Protein 6IIE (pdb70)

GO terms:
  GO:0005829 cytosol (C, IDA)
  GO:0004143 ATP-dependent diacylglycerol kinase activity (F, IDA)
  GO:0046339 diacylglycerol metabolic process (P, IDA)
  GO:0046834 lipid phosphorylation (P, IDA)
  GO:0006654 phosphatidic acid biosynthetic process (P, IDA)
  GO:0035556 intracellular signal transduction (P, TAS)
  GO:0005886 plasma membrane (C, TAS)
  GO:0004143 ATP-dependent diacylglycerol kinase activity (F, TAS)
  GO:0030168 platelet activation (P, TAS)
  GO:0016301 kinase activity (F, IDA)
  GO:0008289 lipid binding (F, IDA)
  GO:0046486 glycerolipid metabolic process (P, IDA)
  GO:0016020 membrane (C, HDA)

Radius of gyration: 12.23 Å; Cα contacts (8 Å, |Δi|>4): 84; chains: 1; bounding box: 31×25×32 Å

Organism: Homo sapiens (NCBI:txid9606)

Sequence (87 aa):
PEDKLEFTFKLYDTDRNGILDSSSEVDKIILQMMRVAEYLDWDVSELRPILQEMMKEIDYDGSGSVSQAEWVRAGATTVPLLVLLGLE

Nearest PDB structures (foldseek):
  6iie-assembly1_A  TM=1.012E+00  e=4.233E-14  Homo sapiens
  4i5k-assembly2_B  TM=6.899E-01  e=1.609E-01  Homo sapiens
  4yga-assembly4_G  TM=6.761E-01  e=1.709E-01  Toxoplasma gondii
  4yga-assembly2_C  TM=6.257E-01  e=3.504E-01  Toxoplasma gondii
  2hq8-assembly1_A  TM=5.039E-01  e=1.231E+00  Renilla muelleri

B-factor: mean 59.94, std 20.08, range [30.72, 143.6]

Secondary structure (DSSP, 8-state):
-HHHHHHHHHHH-TT-SSEE-HHHHHHHHHHHHHHHHHTT---TTTHHHHHHHHHHH-TT--SSEEHHHHHHHHHHT--HHHHTT--

InterPro domains:
  IPR000756 Diacylglycerol kinase, accessory domain [PF00609] (521-701)
  IPR000756 Diacylglycerol kinase, accessory domain [SM00045] (520-701)
  IPR001206 Diacylglycerol kinase, catalytic domain [PF00781] (376-486)
  IPR001206 Diacylglycerol kinase, catalytic domain [PS50146] (372-506)
  IPR001206 Diacylglycerol kinase, catalytic domain [SM00046] (376-500)
  IPR002048 EF-hand domain [PS50222] (110-145)
  IPR002048 EF-hand domain [PS50222] (155-190)
  IPR002048 EF-hand domain [SM00054] (114-142)
  IPR002048 EF-hand domain [SM00054] (159-187)
  IPR002048 EF-hand domain [cd00051] (114-183)
  IPR002219 Protein kinase C-like, phorbol ester/diacylglycerol-binding domain [PF00130] (206-254)
  IPR002219 Protein kinase C-like, phorbol ester/diacylglycerol-binding domain [PF00130] (270-321)
  IPR002219 Protein kinase C-like, phorbol ester/diacylglycerol-binding domain [PS00479] (206-253)
  IPR002219 Protein kinase C-like, phorbol ester/diacylglycerol-binding domain [PS50081] (205-253)
  IPR002219 Protein kinase C-like, phorbol ester/diacylglycerol-binding domain [PS50081] (269-319)
  IPR002219 Protein kinase C-like, phorbol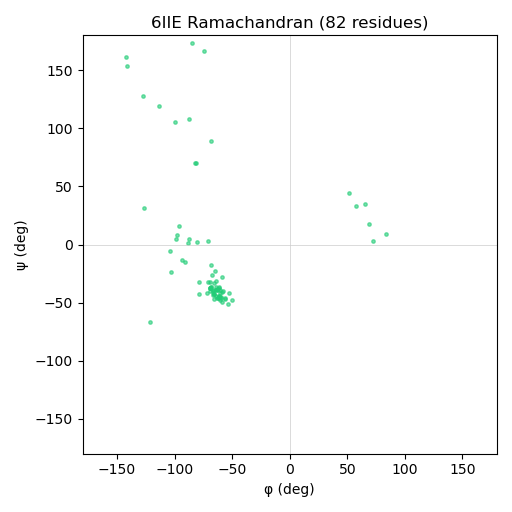 ester/diacylglycerol-binding domain [SM00109] (206-253)
  IPR002219 Protein kinase C-like, phorbol ester/diacylglycerol-binding domain [SM00109] (268-319)
  IPR011992 EF-hand domain pair [SSF47473] (1-118)
  IPR011992 EF-hand domain pair [SSF47473] (45-183)
  IPR016064 NAD kinase/diacylglycerol kinase-like domain superfamily [SSF111331] (376-714)

Foldseek 3Di:
DLVVLLVVVCVLPVVPPQKQAPVSLVVLLVLLVVVCVVVVDDCPPVSVVSVVVVCVLCPVNPNIHGSVSRSVCCVPPDVSCVSNVND

Solvent-accessible surface area: 5661 Å² total; per-residue (Å²): 84,88,119,108,0,60,136,6,4,123,102,42,9,105,83,211,81,38,58,0,45,80,76,9,18,51,120,0,4,68,63,4,29,166,24,8,110,190,108,127,173,119,31,93,131,43,59,84,107,9,86,99,34,6,79,123,16,20,184,104,65,70,54,16,3,37,60,61,10,0,27,125,11,13,39,99,121,18,74,0,7,80,57,2,46,97,115

Structure (mmCIF, N/CA/C/O backbone):
data_6IIE
#
_entry.id   6IIE
#
_cell.length_a   58.190
_cell.length_b   58.190
_cell.length_c   61.120
_cell.angle_alpha   90.000
_cell.angle_beta   90.000
_cell.angle_gamma   120.000
#
_symmetry.space_group_name_H-M   'P 32 2 1'
#
loop_
_entity.id
_entity.type
_entity.pdbx_description
1 polymer 'Diacylglycerol kinase alpha'
2 non-polymer 'CALCIUM ION'
3 non-polymer GLYCEROL
4 non-polymer 'TETRAETHYLENE GLYCOL'
5 water water
#
loop_
_atom_site.group_PDB
_atom_site.id
_atom_site.type_symbol
_atom_site.label_atom_id
_atom_site.label_alt_id
_atom_site.label_comp_id
_atom_site.label_asym_id
_atom_site.label_entity_id
_atom_site.label_seq_id
_atom_site.pdbx_PDB_ins_code
_atom_site.Cartn_x
_atom_site.Cartn_y
_atom_site.Cartn_z
_atom_site.occupancy
_atom_site.B_iso_or_equiv
_atom_site.auth_seq_id
_atom_site.auth_comp_id
_atom_site.auth_asym_id
_atom_site.auth_atom_id
_atom_site.pdbx_PDB_model_num
ATOM 1 N N . PRO A 1 7 ? -22.727 26.083 6.546 1.00 68.51 111 PRO A N 1
ATOM 2 C CA . PRO A 1 7 ? -23.108 24.656 6.443 1.00 71.24 111 PRO A CA 1
ATOM 3 C C . PRO A 1 7 ? -22.378 23.718 7.401 1.00 66.89 111 PRO A C 1
ATOM 4 O O . PRO A 1 7 ? -22.764 22.543 7.495 1.00 58.54 111 PRO A O 1
ATOM 8 N N . GLU A 1 8 ? -21.333 24.207 8.081 1.00 64.58 112 GLU A N 1
ATOM 9 C CA . GLU A 1 8 ? -20.497 23.302 8.869 1.00 49.93 112 GLU A CA 1
ATOM 10 C C . GLU A 1 8 ? -21.277 22.703 10.018 1.00 47.60 112 GLU A C 1
ATOM 11 O O . GLU A 1 8 ? -21.118 21.516 10.331 1.00 48.57 112 GLU A O 1
ATOM 17 N N . ASP A 1 9 ? -22.137 23.492 10.656 1.00 55.69 113 ASP A N 1
ATOM 18 C CA . ASP A 1 9 ? -22.948 22.931 11.734 1.00 49.54 113 ASP A CA 1
ATOM 19 C C . ASP A 1 9 ? -23.989 21.950 11.199 1.00 54.61 113 ASP A C 1
ATOM 20 O O . ASP A 1 9 ? -24.313 20.969 11.883 1.00 49.31 113 ASP A O 1
ATOM 25 N N . LYS A 1 10 ? -24.510 22.179 9.986 1.00 49.66 114 LYS A N 1
ATOM 26 C CA . LYS A 1 10 ? -25.422 21.205 9.386 1.00 46.36 114 LYS A CA 1
ATOM 27 C C . LYS A 1 10 ? -24.707 19.889 9.064 1.00 44.47 114 LYS A C 1
ATOM 28 O O . LYS A 1 10 ? -25.261 18.792 9.234 1.00 43.37 114 LYS A O 1
ATOM 34 N N . LEU A 1 11 ? -23.485 19.985 8.568 1.00 44.75 115 LEU A N 1
ATOM 35 C CA . LEU A 1 11 ? -22.744 18.797 8.217 1.00 39.65 115 LEU A CA 1
ATOM 36 C C . LEU A 1 11 ? -22.401 17.993 9.474 1.00 42.26 115 LEU A C 1
ATOM 37 O O . LEU A 1 11 ? -22.496 16.766 9.474 1.00 48.51 115 LEU A O 1
ATOM 42 N N . GLU A 1 12 ? -22.051 18.681 10.566 1.00 48.64 116 GLU A N 1
ATOM 43 C CA . GLU A 1 12 ? -21.763 18.025 11.843 1.00 45.13 116 GLU A CA 1
ATOM 44 C C . GLU A 1 12 ? -22.989 17.328 12.415 1.00 45.91 116 GLU A C 1
ATOM 45 O O . GLU A 1 12 ? -22.882 16.208 12.919 1.00 40.80 116 GLU A O 1
ATOM 51 N N . PHE A 1 13 ? -24.151 17.993 12.379 1.00 52.72 117 PHE A N 1
ATOM 52 C CA . PHE A 1 13 ? -25.423 17.390 12.780 1.00 44.03 117 PHE A CA 1
ATOM 53 C C . PHE A 1 13 ? -25.704 16.117 11.989 1.00 46.60 117 PHE A C 1
ATOM 54 O O . PHE A 1 13 ? -26.057 15.075 12.569 1.00 40.12 117 PHE A O 1
ATOM 62 N N . THR A 1 14 ? -25.528 16.175 10.665 1.00 44.78 118 THR A N 1
ATOM 63 C CA . THR A 1 14 ? -25.847 15.025 9.813 1.00 40.90 118 THR A CA 1
ATOM 64 C C . THR A 1 14 ? -24.872 13.864 10.045 1.00 36.88 118 THR A C 1
ATOM 65 O O . THR A 1 14 ? -25.284 12.699 10.053 1.00 30.72 118 THR A O 1
ATOM 69 N N . PHE A 1 15 ? -23.582 14.166 10.220 1.00 38.02 119 PHE A N 1
ATOM 70 C CA . PHE A 1 15 ? -22.584 13.170 10.604 1.00 40.39 119 PHE A CA 1
ATOM 71 C C . PHE A 1 15 ? -23.038 12.371 11.793 1.00 36.60 119 PHE A C 1
ATOM 72 O O . PHE A 1 15 ? -22.961 11.145 11.797 1.00 40.12 119 PHE A O 1
ATOM 80 N N . LYS A 1 16 ? -23.524 13.056 12.816 1.00 36.51 120 LYS A N 1
ATOM 81 C CA . LYS A 1 16 ? -23.876 12.372 14.043 1.00 38.29 120 LYS A CA 1
ATOM 82 C C . LYS A 1 16 ? -25.070 11.454 13.837 1.00 39.67 120 LYS A C 1
ATOM 83 O O . LYS A 1 16 ? -25.169 10.417 14.493 1.00 41.46 120 LYS A O 1
ATOM 89 N N . LEU A 1 17 ? -25.925 11.748 12.861 1.00 39.39 121 LEU A N 1
ATOM 90 C CA . LEU A 1 17 ? -27.044 10.846 12.586 1.00 36.57 121 LEU A CA 1
ATOM 91 C C . LEU A 1 17 ? -26.587 9.543 11.954 1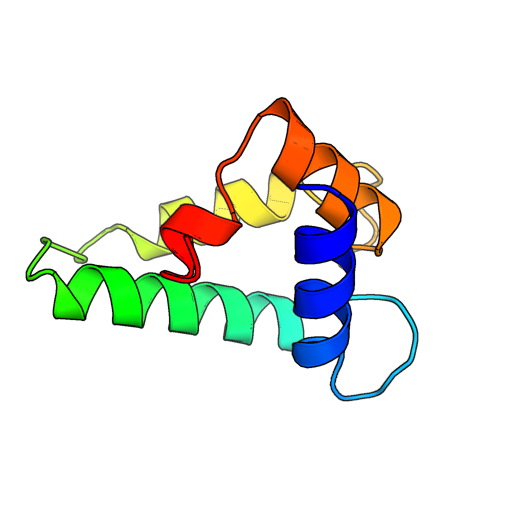.00 36.54 121 LEU A C 1
ATOM 92 O O . LEU A 1 17 ? -27.206 8.516 12.195 1.00 38.31 121 LEU A O 1
ATOM 97 N N . TYR A 1 18 ? -25.515 9.545 11.147 1.00 32.94 122 TYR A N 1
ATOM 98 C CA . TYR A 1 18 ? -25.082 8.325 10.479 1.00 36.84 122 TYR A CA 1
ATOM 99 C C . TYR A 1 18 ? -24.016 7.560 11.244 1.00 39.39 122 TYR A C 1
ATOM 100 O O . TYR A 1 18 ? -23.687 6.425 10.855 1.00 40.44 122 TYR A O 1
ATOM 109 N N . ASP A 1 19 ? -23.417 8.186 12.252 1.00 36.03 123 ASP A N 1
ATOM 110 C CA . ASP A 1 19 ? -22.454 7.545 13.136 1.00 37.68 123 ASP A CA 1
ATOM 111 C C . ASP A 1 19 ? -23.233 6.776 14.200 1.00 39.41 123 ASP A C 1
ATOM 112 O O . ASP A 1 19 ? -23.302 7.164 15.364 1.00 43.62 123 ASP A O 1
ATOM 117 N N . THR A 1 20 ? -23.882 5.685 13.764 1.00 33.23 124 THR A N 1
ATOM 118 C CA . THR A 1 20 ? -24.838 5.016 14.642 1.00 37.86 124 THR A CA 1
ATOM 119 C C . THR A 1 20 ? -24.189 4.410 15.877 1.00 38.38 124 THR A C 1
ATOM 120 O O . THR A 1 20 ? -24.868 4.172 16.874 1.00 41.02 124 THR A O 1
ATOM 124 N N . ASP A 1 21 ? -22.891 4.110 15.847 1.00 37.91 125 ASP A N 1
ATOM 125 C CA . ASP A 1 21 ? -22.282 3.516 17.024 1.00 47.33 125 ASP A CA 1
ATOM 126 C C . ASP A 1 21 ? -21.560 4.560 17.845 1.00 47.75 125 ASP A C 1
ATOM 127 O O . ASP A 1 21 ? -20.908 4.205 18.832 1.00 42.20 125 ASP A O 1
ATOM 132 N N . ARG A 1 22 ? -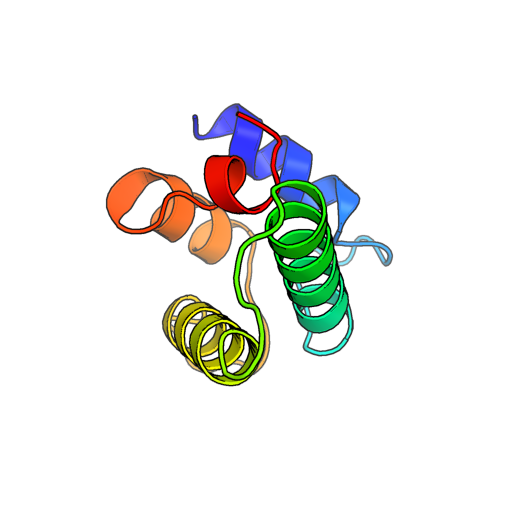21.674 5.834 17.441 1.00 42.19 126 ARG A N 1
ATOM 133 C CA . ARG A 1 22 ? -21.238 6.971 18.232 1.00 42.31 126 ARG A CA 1
ATOM 134 C C . ARG A 1 22 ? -19.769 6.877 18.570 1.00 53.06 126 ARG A C 1
ATOM 135 O O . ARG A 1 22 ? -19.366 7.313 19.640 1.00 51.24 126 ARG A O 1
ATOM 143 N N . ASN A 1 23 ? -18.950 6.305 17.682 1.00 50.02 127 ASN A N 1
ATOM 144 C CA . ASN A 1 23 ? -17.502 6.313 17.936 1.00 51.46 127 ASN A CA 1
ATOM 145 C C . ASN A 1 23 ? -16.772 7.436 17.190 1.00 49.47 127 ASN A C 1
ATOM 146 O O . ASN A 1 23 ? -15.544 7.472 17.210 1.00 49.33 127 ASN A O 1
ATOM 151 N N . GLY A 1 24 ? -17.484 8.362 16.542 1.00 49.10 128 GLY A N 1
ATOM 152 C CA . GLY A 1 24 ? -16.819 9.536 15.982 1.00 50.44 128 GLY A CA 1
ATOM 153 C C . GLY A 1 24 ? -16.188 9.353 14.615 1.00 55.43 128 GLY A C 1
ATOM 154 O O . GLY A 1 24 ? -15.496 10.260 14.128 1.00 55.42 128 GLY A O 1
ATOM 155 N N . ILE A 1 25 ? -16.429 8.232 13.956 1.00 45.45 129 ILE A N 1
ATOM 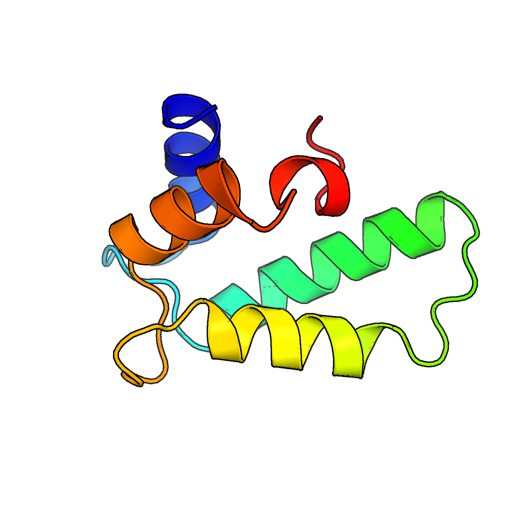156 C CA . ILE A 1 25 ? -15.928 8.003 12.613 1.00 44.23 129 ILE A CA 1
ATOM 157 C C . ILE A 1 25 ? -17.023 7.287 11.869 1.00 44.64 129 ILE A C 1
ATOM 158 O O . ILE A 1 25 ? -17.866 6.592 12.462 1.00 42.46 129 ILE A O 1
ATOM 163 N N . LEU A 1 26 ? -17.014 7.467 10.561 1.00 39.16 130 LEU A N 1
ATOM 164 C CA . LEU A 1 26 ? -17.941 6.756 9.705 1.00 44.09 130 LEU A CA 1
ATOM 165 C C . LEU A 1 26 ? -17.151 5.584 9.129 1.00 42.75 130 LEU A C 1
ATOM 166 O O . LEU A 1 26 ? -16.285 5.771 8.269 1.00 48.47 130 LEU A O 1
ATOM 171 N N . ASP A 1 27 ? -17.404 4.366 9.614 1.00 40.62 131 ASP A N 1
ATOM 172 C CA . ASP A 1 27 ? -16.691 3.273 8.975 1.00 42.86 131 ASP A CA 1
ATOM 173 C C . ASP A 1 27 ? -17.408 2.849 7.683 1.00 42.11 131 ASP A C 1
ATOM 174 O O . ASP A 1 27 ? -18.427 3.414 7.288 1.00 40.07 131 ASP A O 1
ATOM 179 N N A SER A 1 28 ? -16.867 1.831 7.027 0.58 41.85 132 SER A N 1
ATOM 180 N N B SER A 1 28 ? -16.865 1.816 7.047 0.42 43.06 132 SER A N 1
ATOM 181 C CA A SER A 1 28 ? -17.386 1.392 5.732 0.58 46.60 132 SER A CA 1
ATOM 182 C CA B SER A 1 28 ? -17.365 1.358 5.753 0.42 46.21 132 SER A CA 1
ATOM 183 C C A SER A 1 28 ? -18.896 1.144 5.743 0.58 48.63 132 SER A C 1
ATOM 184 C C B SER A 1 28 ? -18.878 1.126 5.745 0.42 47.86 132 SER A C 1
ATOM 185 O O A SER A 1 28 ? -19.591 1.568 4.816 0.58 46.32 132 SER A O 1
ATOM 186 O O B SER A 1 28 ? -19.556 1.538 4.799 0.42 46.50 132 SER A O 1
ATOM 191 N N . SER A 1 29 ? -19.431 0.457 6.776 1.00 43.68 133 SER A N 1
ATOM 192 C CA . SER A 1 29 ? -20.857 0.101 6.702 1.00 46.02 133 SER A CA 1
ATOM 193 C C . SER A 1 29 ? -21.739 1.319 6.902 1.00 34.88 133 SER A C 1
ATOM 194 O O . SER A 1 29 ? -22.846 1.376 6.350 1.00 41.71 133 SER A O 1
ATOM 197 N N . GLU A 1 30 ? -21.245 2.332 7.599 1.00 41.75 134 GLU A N 1
ATOM 198 C CA . GLU A 1 30 ? -22.006 3.561 7.792 1.00 34.93 134 GLU A CA 1
ATOM 199 C C . GLU A 1 30 ? -21.940 4.470 6.547 1.00 40.18 134 GLU A C 1
ATOM 200 O O . GLU A 1 30 ? -22.931 5.101 6.186 1.00 36.38 134 GLU A O 1
ATOM 206 N N . VAL A 1 31 ? -20.759 4.620 5.934 1.00 35.65 135 VAL A N 1
ATOM 207 C CA . VAL A 1 31 ? -20.655 5.253 4.617 1.00 41.17 135 VAL A CA 1
ATOM 208 C C . VAL A 1 31 ? -21.597 4.590 3.620 1.00 38.95 135 VAL A C 1
ATOM 209 O O . VAL A 1 31 ? -22.230 5.258 2.795 1.00 44.81 135 VAL A O 1
ATOM 213 N N . ASP A 1 32 ? -21.681 3.264 3.661 1.00 35.91 136 ASP A N 1
ATOM 214 C CA . ASP A 1 32 ? -22.585 2.552 2.784 1.00 40.80 136 ASP A CA 1
ATOM 215 C C . ASP A 1 32 ? -24.029 3.012 2.973 1.00 44.82 136 ASP A C 1
ATOM 216 O O . ASP A 1 32 ? -24.759 3.175 1.989 1.00 35.67 136 ASP A O 1
ATOM 221 N N . LYS A 1 33 ? -24.444 3.258 4.230 1.00 39.94 137 LYS A N 1
ATOM 222 C CA . LYS A 1 33 ? -25.786 3.785 4.489 1.00 40.71 137 LYS A CA 1
ATOM 223 C C . LYS A 1 33 ? -25.965 5.168 3.875 1.00 38.19 137 LYS A C 1
ATOM 224 O O . LYS A 1 33 ? -27.068 5.525 3.460 1.00 39.30 137 LYS A O 1
ATOM 230 N N . ILE A 1 34 ? -24.923 6.001 3.929 1.00 35.92 138 ILE A N 1
ATOM 231 C CA . ILE A 1 34 ? -25.018 7.350 3.383 1.00 38.13 138 ILE A CA 1
ATOM 232 C C . ILE A 1 34 ? -25.201 7.264 1.903 1.00 34.84 138 ILE A C 1
ATOM 233 O O . ILE A 1 34 ? -26.078 7.931 1.326 1.00 40.40 138 ILE A O 1
ATOM 238 N N . ILE A 1 35 ? -24.446 6.361 1.265 1.00 35.75 139 ILE A N 1
ATOM 239 C CA . ILE A 1 35 ? -24.577 6.176 -0.175 1.00 38.68 139 ILE A CA 1
ATOM 240 C C . ILE A 1 35 ? -25.980 5.724 -0.547 1.00 47.92 139 ILE A C 1
ATOM 241 O O . ILE A 1 35 ? -26.586 6.236 -1.503 1.00 42.09 139 ILE A O 1
ATOM 246 N N . LEU A 1 36 ? -26.534 4.774 0.202 1.00 42.94 140 LEU A N 1
ATOM 247 C CA . LEU A 1 36 ? -27.877 4.317 -0.114 1.00 49.33 140 LEU A CA 1
ATOM 248 C C . LEU A 1 36 ? -28.901 5.446 0.023 1.00 36.90 140 LEU A C 1
ATOM 249 O O . LEU A 1 36 ? -29.829 5.535 -0.770 1.00 42.22 140 LEU A O 1
ATOM 254 N N . GLN A 1 37 ? -28.765 6.320 1.022 1.00 43.19 141 GLN A N 1
ATOM 255 C CA . GLN A 1 37 ? -29.685 7.459 1.093 1.00 44.27 141 GLN A CA 1
ATOM 256 C C . GLN A 1 37 ? -29.516 8.381 -0.126 1.00 49.72 141 GLN A C 1
ATOM 257 O O . GLN A 1 37 ? -30.501 8.904 -0.670 1.00 46.39 141 GLN A O 1
ATOM 263 N N . MET A 1 38 ? -28.287 8.552 -0.614 1.00 45.75 142 MET A N 1
ATOM 264 C CA . MET A 1 38 ? -28.117 9.393 -1.800 1.00 46.32 142 MET A CA 1
ATOM 265 C C . MET A 1 38 ? -28.744 8.708 -3.014 1.00 43.29 142 MET A C 1
ATOM 266 O O . MET A 1 38 ? -29.396 9.348 -3.838 1.00 47.14 142 MET A O 1
ATOM 271 N N . MET A 1 39 ? -28.631 7.388 -3.091 1.00 45.12 143 MET A N 1
ATOM 272 C CA . MET A 1 39 ? -29.344 6.684 -4.135 1.00 47.16 143 MET A CA 1
ATOM 273 C C . MET A 1 39 ? -30.841 6.886 -4.001 1.00 47.33 143 MET A C 1
ATOM 274 O O . MET A 1 39 ? -31.529 7.100 -5.001 1.00 48.66 143 MET A O 1
ATOM 279 N N . ARG A 1 40 ? -31.386 6.771 -2.788 1.00 45.49 144 ARG A N 1
ATOM 280 C CA . ARG A 1 40 ? -32.841 6.880 -2.660 1.00 49.21 144 ARG A CA 1
ATOM 281 C C . ARG A 1 40 ? -33.309 8.269 -3.085 1.00 50.40 144 ARG A C 1
ATOM 282 O O . ARG A 1 40 ? -34.349 8.407 -3.754 1.00 52.72 144 ARG A O 1
ATOM 290 N N . VAL A 1 41 ? -32.538 9.307 -2.731 1.00 44.26 145 VAL A N 1
ATOM 291 C CA . VAL A 1 41 ? -32.866 10.665 -3.179 1.00 50.72 145 VAL A CA 1
ATOM 292 C C . VAL A 1 41 ? -32.869 10.756 -4.693 1.00 53.10 145 VAL A C 1
ATOM 293 O O . VAL A 1 41 ? -33.787 11.327 -5.286 1.00 64.10 145 VAL A O 1
ATOM 297 N N . ALA A 1 42 ? -31.855 10.198 -5.350 1.00 51.96 146 ALA A N 1
ATOM 298 C CA . ALA A 1 42 ? -31.803 10.265 -6.814 1.00 49.89 146 ALA A CA 1
ATOM 299 C C . ALA A 1 42 ? -32.975 9.542 -7.472 1.00 59.89 146 ALA A C 1
ATOM 300 O O . ALA A 1 42 ? -33.598 10.051 -8.439 1.00 58.61 146 ALA A O 1
ATOM 302 N N . GLU A 1 43 ? -33.259 8.332 -6.996 1.00 53.65 147 GLU A N 1
ATOM 303 C CA . GLU A 1 43 ? -34.387 7.575 -7.534 1.00 62.99 147 GLU A CA 1
ATOM 304 C C . GLU A 1 43 ? -35.695 8.325 -7.327 1.00 58.70 147 GLU A C 1
ATOM 305 O O . GLU A 1 43 ? -36.548 8.342 -8.215 1.00 64.92 147 GLU A O 1
ATOM 311 N N . TYR A 1 44 ? -35.872 8.930 -6.143 1.00 59.99 148 TYR A N 1
ATOM 312 C CA . TYR A 1 44 ? -37.087 9.676 -5.860 1.00 61.36 148 TYR A CA 1
ATOM 313 C C . TYR A 1 44 ? -37.271 10.808 -6.870 1.00 62.64 148 TYR A C 1
ATOM 314 O O . TYR A 1 44 ? -38.366 11.003 -7.404 1.00 70.04 148 TYR A O 1
ATOM 323 N N . LEU A 1 45 ? -36.193 11.496 -7.220 1.00 64.63 149 LEU A N 1
ATOM 324 C CA . LEU A 1 45 ? -36.263 12.508 -8.257 1.00 70.77 149 LEU A CA 1
ATOM 325 C C . LEU A 1 45 ? -36.448 11.922 -9.673 1.00 84.40 149 LEU A C 1
ATOM 326 O O . LEU A 1 45 ? -36.484 12.701 -10.633 1.00 96.46 149 LEU A O 1
ATOM 331 N N . ASP A 1 46 ? -36.588 10.595 -9.818 1.00 83.35 150 ASP A N 1
ATOM 332 C CA . ASP A 1 46 ? -36.608 9.892 -11.122 1.00 92.18 150 ASP A CA 1
ATOM 333 C C . ASP A 1 46 ? -35.409 10.276 -12.001 1.00 91.17 150 ASP A C 1
ATOM 334 O O . ASP A 1 46 ? -35.542 10.563 -13.196 1.00 93.86 150 ASP A O 1
ATOM 339 N N . TRP A 1 47 ? -34.229 10.313 -11.391 1.00 79.78 151 TRP A N 1
ATOM 340 C CA . TRP A 1 47 ? -33.009 10.264 -12.175 1.00 81.42 151 TRP A CA 1
ATOM 341 C C . TRP A 1 47 ? -32.811 8.845 -12.662 1.00 85.91 151 TRP A C 1
ATOM 342 O O . TRP A 1 47 ? -33.433 7.898 -12.174 1.00 86.19 151 TRP A O 1
ATOM 353 N N . ASP A 1 48 ? -31.910 8.706 -13.613 1.00 94.55 152 ASP A N 1
ATOM 354 C CA . ASP A 1 48 ? -31.424 7.404 -14.031 1.00 100.71 152 ASP A CA 1
ATOM 355 C C . ASP A 1 48 ? -30.242 7.043 -13.130 1.00 98.01 152 ASP A C 1
ATOM 356 O O . ASP A 1 48 ? -29.166 7.642 -13.237 1.00 101.24 152 ASP A O 1
ATOM 361 N N . VAL A 1 49 ? -30.453 6.085 -12.217 1.00 91.82 153 VAL A N 1
ATOM 362 C CA . VAL A 1 49 ? -29.449 5.705 -11.214 1.00 83.98 153 VAL A CA 1
ATOM 363 C C . VAL A 1 49 ? -28.621 4.489 -11.623 1.00 92.39 153 VAL A C 1
ATOM 364 O O . VAL A 1 49 ? -27.934 3.909 -10.763 1.00 85.41 153 VAL A O 1
ATOM 368 N N . SER A 1 50 ? -28.633 4.112 -12.912 1.00 97.59 154 SER A N 1
ATOM 369 C CA . SER A 1 50 ? -28.033 2.860 -13.377 1.00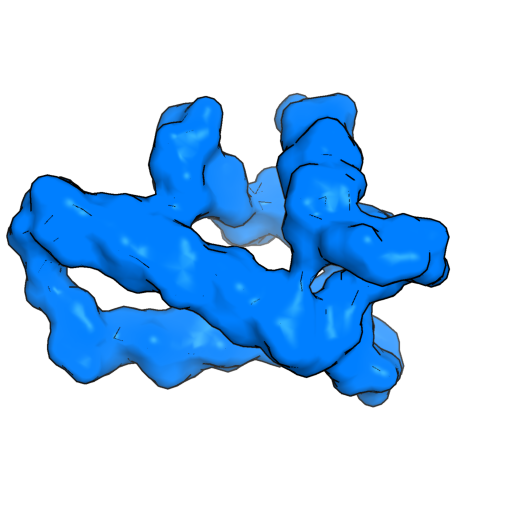 100.75 154 SER A CA 1
ATOM 370 C C . SER A 1 50 ? -26.566 2.743 -13.005 1.00 92.09 154 SER A C 1
ATOM 371 O O . SER A 1 50 ? -26.110 1.694 -12.541 1.00 91.77 154 SER A O 1
ATOM 374 N N . GLU A 1 51 ? -25.799 3.797 -13.218 1.00 90.57 155 GLU A N 1
ATOM 375 C CA . GLU A 1 51 ? -24.386 3.731 -12.894 1.00 93.04 155 GLU A CA 1
ATOM 376 C C . GLU A 1 51 ? -23.983 4.876 -11.988 1.00 81.87 155 GLU A C 1
ATOM 377 O O . GLU A 1 51 ? -22.858 5.362 -12.024 1.00 86.64 155 GLU A O 1
ATOM 383 N N . LEU A 1 52 ? -24.901 5.295 -11.162 1.00 62.42 156 LEU A N 1
ATOM 384 C CA . LEU A 1 52 ? -24.603 6.330 -10.184 1.00 67.01 156 LEU A CA 1
ATOM 385 C C . LEU A 1 52 ? -23.848 5.810 -8.964 1.00 62.37 156 LEU A C 1
ATOM 386 O O . LEU A 1 52 ? -23.037 6.551 -8.390 1.00 67.36 156 LEU A O 1
ATOM 391 N N . ARG A 1 53 ? -24.091 4.559 -8.560 1.00 64.01 157 ARG A N 1
ATOM 392 C CA . ARG A 1 53 ? -23.529 4.061 -7.303 1.00 66.03 157 ARG A CA 1
ATOM 393 C C . ARG A 1 53 ? -22.007 3.955 -7.324 1.00 67.96 157 ARG A C 1
ATOM 394 O O . ARG A 1 53 ? -21.379 4.347 -6.320 1.00 68.97 157 ARG A O 1
ATOM 402 N N . PRO A 1 54 ? -21.365 3.462 -8.394 1.00 69.78 158 PRO A N 1
ATOM 403 C CA . PRO A 1 54 ? -19.889 3.496 -8.436 1.00 72.06 158 PRO A CA 1
ATOM 404 C C . PRO A 1 54 ? -19.331 4.895 -8.315 1.00 71.46 158 PRO A C 1
ATOM 405 O O . PRO A 1 54 ? -18.181 5.078 -7.886 1.00 66.36 158 PRO A O 1
ATOM 409 N N . ILE A 1 55 ? -20.102 5.886 -8.760 1.00 71.63 159 ILE A N 1
ATOM 410 C CA . ILE A 1 55 ? -19.685 7.273 -8.679 1.00 65.30 159 ILE A CA 1
ATOM 411 C C . ILE A 1 55 ? -19.742 7.740 -7.235 1.00 66.29 159 ILE A C 1
ATOM 412 O O . ILE A 1 55 ? -18.826 8.408 -6.740 1.00 56.36 159 ILE A O 1
ATOM 417 N N . LEU A 1 56 ? -20.789 7.355 -6.521 1.00 60.73 160 LEU A N 1
ATOM 418 C CA . LEU A 1 56 ? -20.877 7.790 -5.135 1.00 57.64 160 LEU A CA 1
ATOM 419 C C . LEU A 1 56 ? -19.802 7.124 -4.290 1.00 52.69 160 LEU A C 1
ATOM 420 O O . LEU A 1 56 ? -19.194 7.768 -3.429 1.00 49.28 160 LEU A O 1
ATOM 425 N N . GLN A 1 57 ? -19.486 5.859 -4.581 1.00 56.12 161 GLN A N 1
ATOM 426 C CA . GLN A 1 57 ? -18.428 5.193 -3.830 1.00 57.62 161 GLN A CA 1
ATOM 427 C C . GLN A 1 57 ? -17.082 5.885 -4.003 1.00 58.22 161 GLN A C 1
ATOM 428 O O . GLN A 1 57 ? -16.366 6.117 -3.018 1.00 59.93 161 GLN A O 1
ATOM 434 N N . GLU A 1 58 ? -16.736 6.266 -5.226 1.00 57.27 162 GLU A N 1
ATOM 435 C CA . GLU A 1 58 ? -15.433 6.863 -5.421 1.00 64.50 162 GLU A CA 1
ATOM 436 C C . GLU A 1 58 ? -15.380 8.236 -4.772 1.00 64.65 162 GLU A C 1
ATOM 437 O O . GLU A 1 58 ? -14.357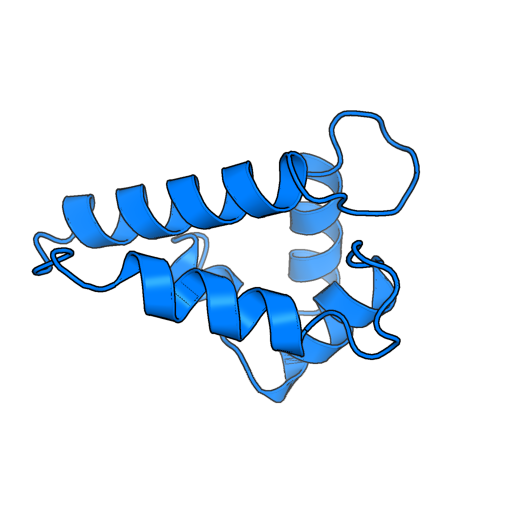 8.618 -4.196 1.00 66.77 162 GLU A O 1
ATOM 443 N N . MET A 1 59 ? -16.476 8.986 -4.843 1.00 62.36 163 MET A N 1
ATOM 444 C CA . MET A 1 59 ? -16.568 10.268 -4.138 1.00 59.82 163 MET A CA 1
ATOM 445 C C . MET A 1 59 ? -16.249 10.108 -2.645 1.00 51.68 163 MET A C 1
ATOM 446 O O . MET A 1 59 ? -15.418 10.834 -2.106 1.00 52.19 163 MET A O 1
ATOM 451 N N . MET A 1 60 ? -16.900 9.146 -1.972 1.00 49.64 164 MET A N 1
ATOM 452 C CA . MET A 1 60 ? -16.635 8.875 -0.556 1.00 47.69 164 MET A CA 1
ATOM 453 C C . MET A 1 60 ? -15.221 8.339 -0.287 1.00 52.33 164 MET A C 1
ATOM 454 O O . MET A 1 60 ? -14.675 8.553 0.798 1.00 49.21 164 MET A O 1
ATOM 459 N N . LYS A 1 61 ? -14.643 7.575 -1.205 1.00 59.46 165 LYS A N 1
ATOM 460 C CA . LYS A 1 61 ? -13.256 7.159 -1.021 1.00 62.18 165 LYS A CA 1
ATOM 461 C C . LYS A 1 61 ? -12.350 8.374 -0.931 1.00 65.71 165 LYS A C 1
ATOM 462 O O . LYS A 1 61 ? -11.505 8.466 -0.035 1.00 67.10 165 LYS A O 1
ATOM 465 N N . GLU A 1 62 ? -12.550 9.337 -1.833 1.00 67.94 166 GLU A N 1
ATOM 466 C CA . GLU A 1 62 ? -11.743 10.552 -1.856 1.00 69.32 166 GLU A CA 1
ATOM 467 C C . GLU A 1 62 ? -11.877 11.351 -0.558 1.00 67.04 166 GLU A C 1
ATOM 468 O O . GLU A 1 62 ? -10.893 11.934 -0.089 1.00 68.08 166 GLU A O 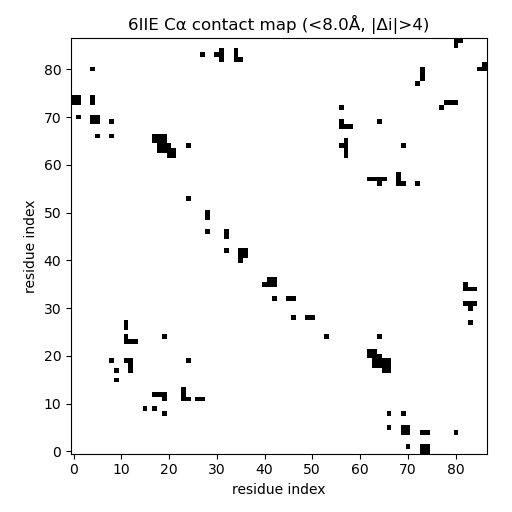1
ATOM 474 N N . ILE A 1 63 ? -13.081 11.395 0.028 1.00 52.68 167 ILE A N 1
ATOM 475 C CA . ILE A 1 63 ? -13.332 12.195 1.229 1.00 51.38 167 ILE A CA 1
ATOM 476 C C . ILE A 1 63 ? -12.521 11.675 2.405 1.00 49.22 167 ILE A C 1
ATOM 477 O O . ILE A 1 63 ? -12.163 12.434 3.308 1.00 65.85 167 ILE A O 1
ATOM 482 N N . ASP A 1 64 ? -12.270 10.376 2.444 1.00 59.68 168 ASP A N 1
ATOM 483 C CA . ASP A 1 64 ? -11.305 9.795 3.365 1.00 65.66 168 ASP A CA 1
ATOM 484 C C . ASP A 1 64 ? -9.937 10.276 2.905 1.00 75.36 168 ASP A C 1
ATOM 485 O O . ASP A 1 64 ? -9.303 9.649 2.046 1.00 80.23 168 ASP A O 1
ATOM 490 N N . TYR A 1 65 ? -9.517 11.441 3.421 1.00 80.17 169 TYR A N 1
ATOM 491 C CA . TYR A 1 65 ? -8.256 12.035 2.996 1.00 84.24 169 TYR A CA 1
ATOM 492 C C . TYR A 1 65 ? -7.071 11.178 3.425 1.00 89.88 169 TYR A C 1
ATOM 493 O O . TYR A 1 65 ? -6.155 10.946 2.633 1.00 101.17 169 TYR A O 1
ATOM 502 N N . ASP A 1 66 ? -7.075 10.681 4.665 1.00 84.88 170 ASP A N 1
ATOM 503 C CA . ASP A 1 66 ? -5.900 9.995 5.182 1.00 91.37 170 ASP A CA 1
ATOM 504 C C . ASP A 1 66 ? -5.867 8.500 4.865 1.00 93.87 170 ASP A C 1
ATOM 505 O O . ASP A 1 66 ? -4.953 7.807 5.329 1.00 99.44 170 ASP A O 1
ATOM 510 N N . GLY A 1 67 ? -6.818 7.983 4.097 1.00 91.40 171 GLY A N 1
ATOM 511 C CA . GLY A 1 67 ? -6.768 6.575 3.717 1.00 97.56 171 GLY A CA 1
ATOM 512 C C . GLY A 1 67 ? -6.919 5.587 4.855 1.00 102.29 171 GLY A C 1
ATOM 513 O O . GLY A 1 67 ? -6.314 4.506 4.819 1.00 106.48 171 GLY A O 1
ATOM 514 N N . SER A 1 68 ? -7.732 5.920 5.863 1.00 102.82 172 SER A N 1
ATOM 515 C CA . SER A 1 68 ? -7.938 5.111 7.060 1.00 98.05 172 SER A CA 1
ATOM 516 C C . SER A 1 68 ? -9.061 4.078 6.924 1.00 94.72 172 SER A C 1
ATOM 517 O O . SER A 1 68 ? -9.349 3.370 7.890 1.00 98.47 172 SER A O 1
ATOM 520 N N . GLY A 1 69 ? -9.709 3.984 5.762 1.00 86.66 173 GLY A N 1
ATOM 521 C CA . GLY A 1 69 ? -10.855 3.110 5.601 1.00 74.75 173 GLY A CA 1
ATOM 522 C C . GLY A 1 69 ? -12.095 3.594 6.302 1.00 70.08 173 GLY A C 1
ATOM 523 O O . GLY A 1 69 ? -13.126 2.903 6.271 1.00 72.63 173 GLY A O 1
ATOM 524 N N . SER A 1 70 ? -12.023 4.769 6.920 1.00 67.78 174 SER A N 1
ATOM 525 C CA . SER A 1 70 ? -13.136 5.405 7.600 1.00 61.16 174 SER A CA 1
ATOM 526 C C . SER A 1 70 ? -13.076 6.912 7.355 1.00 56.05 174 SER A C 1
ATOM 527 O O . SER A 1 70 ? -12.039 7.459 6.975 1.00 61.16 174 SER A O 1
ATOM 530 N N . VAL A 1 71 ? -14.202 7.587 7.564 1.00 49.23 175 VAL A N 1
ATOM 531 C CA . VAL A 1 71 ? -14.311 9.032 7.353 1.00 52.19 175 VAL A CA 1
ATOM 532 C C . VAL A 1 71 ? -14.546 9.675 8.702 1.00 48.26 175 VAL A C 1
ATOM 533 O O . VAL A 1 71 ? -15.539 9.381 9.369 1.00 46.57 175 VAL A O 1
ATOM 537 N N . SER A 1 72 ? -13.646 10.544 9.107 1.00 57.33 176 SER A N 1
ATOM 538 C CA . SER A 1 72 ? -13.798 11.172 10.405 1.00 51.57 176 SER A CA 1
ATOM 539 C C . SER A 1 72 ? -14.702 12.375 10.268 1.00 53.76 176 SER A C 1
ATOM 540 O O . SER A 1 72 ? -15.048 12.796 9.152 1.00 55.64 176 SER A O 1
ATOM 543 N N . GLN A 1 73 ? -15.053 12.976 11.409 1.00 48.87 177 GLN A N 1
ATOM 544 C CA . GLN A 1 73 ? -15.941 14.129 11.330 1.00 55.74 177 GLN A CA 1
ATOM 545 C C . GLN A 1 73 ? -15.279 15.263 10.564 1.00 58.17 177 GLN A C 1
ATOM 546 O O . GLN A 1 73 ? -15.922 15.943 9.763 1.00 57.53 177 GLN A O 1
ATOM 552 N N . ALA A 1 74 ? -13.982 15.456 10.769 1.00 61.94 178 ALA A N 1
ATOM 553 C CA . ALA A 1 74 ? -13.304 16.584 10.146 1.00 65.88 178 ALA A CA 1
ATOM 554 C C . ALA A 1 74 ? -13.194 16.417 8.637 1.00 63.12 178 ALA A C 1
ATOM 555 O O . ALA A 1 74 ? -13.275 17.403 7.894 1.00 64.61 178 ALA A O 1
ATOM 557 N N . GLU A 1 75 ? -12.962 15.192 8.170 1.00 50.21 179 GLU A N 1
ATOM 558 C CA . GLU A 1 75 ? -13.033 14.940 6.741 1.00 55.07 179 GLU A CA 1
ATOM 559 C C . GLU A 1 75 ? -14.425 15.214 6.198 1.00 59.82 179 GLU A C 1
ATOM 560 O O . GLU A 1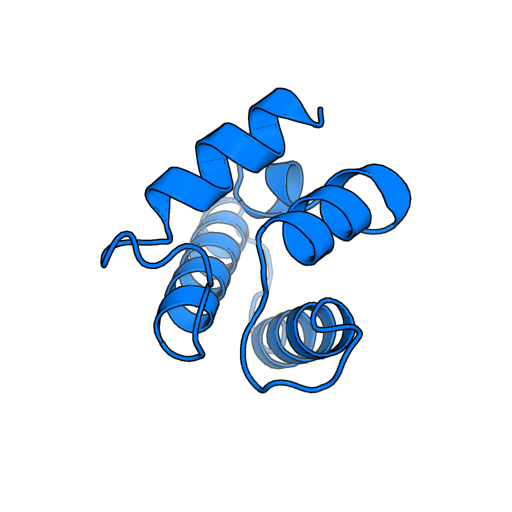 75 ? -14.570 15.823 5.136 1.00 51.03 179 GLU A O 1
ATOM 566 N N . TRP A 1 76 ? -15.455 14.725 6.892 1.00 56.64 180 TRP A N 1
ATOM 567 C CA . TRP A 1 76 ? -16.811 14.906 6.424 1.00 46.61 180 TRP A CA 1
ATOM 568 C C . TRP A 1 76 ? -17.135 16.384 6.293 1.00 51.58 180 TRP A C 1
ATOM 569 O O . TRP A 1 76 ? -17.620 16.837 5.251 1.00 43.40 180 TRP A O 1
ATOM 580 N N . VAL A 1 77 ? -16.842 17.159 7.330 1.00 46.48 181 VAL A N 1
ATOM 581 C CA . VAL A 1 77 ? -17.168 18.578 7.298 1.00 47.46 181 VAL A CA 1
ATOM 582 C C . VAL A 1 77 ? -16.329 19.308 6.241 1.00 60.11 181 VAL A C 1
ATOM 583 O O . VAL A 1 77 ? -16.827 20.178 5.518 1.00 62.44 181 VAL A O 1
ATOM 587 N N . ARG A 1 78 ? -15.045 18.972 6.143 1.00 58.84 182 ARG A N 1
ATOM 588 C CA . ARG A 1 78 ? -14.173 19.670 5.211 1.00 55.97 182 ARG A CA 1
ATOM 589 C C . ARG A 1 78 ? -14.650 19.473 3.778 1.00 58.00 182 ARG A C 1
ATOM 590 O O . ARG A 1 78 ? -14.748 20.437 3.004 1.00 58.13 182 ARG A O 1
ATOM 598 N N . ALA A 1 79 ? -14.970 18.233 3.426 1.00 51.50 183 ALA A N 1
ATOM 599 C CA . ALA A 1 79 ? -15.457 17.930 2.094 1.00 54.53 183 ALA A CA 1
ATOM 600 C C . ALA A 1 79 ? -16.818 18.578 1.847 1.00 53.83 183 ALA A C 1
ATOM 601 O O . ALA A 1 79 ? -17.031 19.215 0.815 1.00 52.00 183 ALA A O 1
ATOM 603 N N . GLY A 1 80 ? -17.750 18.447 2.790 1.00 42.36 184 GLY A N 1
ATOM 604 C CA . GLY A 1 80 ? -19.087 18.953 2.543 1.00 44.93 184 GLY A CA 1
ATOM 605 C C . GLY A 1 80 ? -19.160 20.454 2.475 1.00 51.71 184 GLY A C 1
ATOM 606 O O . GLY A 1 80 ? -20.160 20.993 2.007 1.00 44.31 184 GLY A O 1
ATOM 607 N N . ALA A 1 81 ? -18.145 21.143 2.975 1.00 59.85 185 ALA A N 1
ATOM 608 C CA . ALA A 1 81 ? -18.148 22.592 2.998 1.00 57.61 185 ALA A CA 1
ATOM 609 C C . ALA A 1 81 ? -17.252 23.187 1.917 1.00 58.31 185 ALA A C 1
ATOM 610 O O . ALA A 1 81 ? -17.231 24.406 1.736 1.00 61.62 185 ALA A O 1
ATOM 612 N N . THR A 1 82 ? -16.515 22.368 1.184 1.00 61.12 186 THR A N 1
ATOM 613 C CA . THR A 1 82 ? -15.674 22.924 0.133 1.00 66.39 186 THR A CA 1
ATOM 614 C C . THR A 1 82 ? -16.005 22.356 -1.242 1.00 61.36 186 THR A C 1
ATOM 615 O O . THR A 1 82 ? -16.528 23.066 -2.088 1.00 67.41 186 THR A O 1
ATOM 619 N N . THR A 1 83 ? -15.768 21.084 -1.476 1.00 57.10 187 THR A N 1
ATOM 620 C CA . THR A 1 83 ? -15.850 20.603 -2.844 1.00 62.91 187 THR A CA 1
ATOM 621 C C . THR A 1 83 ? -17.132 19.817 -3.168 1.00 61.63 187 THR A C 1
ATOM 622 O O . THR A 1 83 ? -17.527 19.758 -4.332 1.00 68.89 187 THR A O 1
ATOM 626 N N . VAL A 1 84 ? -17.817 19.227 -2.200 1.00 56.85 188 VAL A N 1
ATOM 627 C CA . VAL A 1 84 ? -18.902 18.293 -2.514 1.00 55.48 188 VAL A CA 1
ATOM 628 C C . VAL A 1 84 ? -20.192 18.659 -1.791 1.00 53.03 188 VAL A C 1
ATOM 629 O O . VAL A 1 84 ? -20.215 18.819 -0.552 1.00 47.84 188 VAL A O 1
ATOM 633 N N . PRO A 1 85 ? -21.280 18.778 -2.514 1.00 49.05 189 PRO A N 1
ATOM 634 C CA . PRO A 1 85 ? -22.576 19.176 -1.916 1.00 44.89 189 PRO A CA 1
ATOM 635 C C . PRO A 1 85 ? -23.276 17.996 -1.265 1.00 48.03 189 PRO A C 1
ATOM 636 O O . PRO A 1 85 ? -24.339 17.489 -1.707 1.00 42.32 189 PRO A O 1
ATOM 640 N N . LEU A 1 86 ? -22.682 17.549 -0.151 1.00 35.42 190 LEU A N 1
ATOM 641 C CA . LEU A 1 86 ? -23.150 16.333 0.488 1.00 43.32 190 LEU A CA 1
ATOM 642 C C . LEU A 1 86 ? -24.605 16.460 0.938 1.00 44.98 190 LEU A C 1
ATOM 643 O O . LEU A 1 86 ? -25.401 15.529 0.785 1.00 36.40 190 LEU A O 1
ATOM 648 N N . LEU A 1 87 ? -24.977 17.620 1.455 1.00 40.83 191 LEU A N 1
ATOM 649 C CA . LEU A 1 87 ? -26.328 17.796 1.962 1.00 46.68 191 LEU A CA 1
ATOM 650 C C . LEU A 1 87 ? -27.352 17.789 0.818 1.00 36.37 191 LEU A C 1
ATOM 651 O O . LEU A 1 87 ? -28.464 17.277 0.974 1.00 36.87 191 LEU A O 1
ATOM 656 N N . VAL A 1 88 ? -27.001 18.375 -0.321 1.00 39.74 192 VAL A N 1
ATOM 657 C CA . VAL A 1 88 ? -27.884 18.366 -1.495 1.00 41.02 192 VAL A CA 1
ATOM 658 C C . VAL A 1 88 ? -28.160 16.932 -1.945 1.00 43.39 192 VAL A C 1
ATOM 659 O O . VAL A 1 88 ? -29.307 16.550 -2.210 1.00 42.36 192 VAL A O 1
ATOM 663 N N . LEU A 1 89 ? -27.092 16.128 -2.046 1.00 40.45 193 LEU A N 1
ATOM 664 C CA . LEU A 1 89 ? -27.157 14.742 -2.492 1.00 43.96 193 LEU A CA 1
ATOM 665 C C . LEU A 1 89 ? -28.010 13.894 -1.569 1.00 45.85 193 LEU A C 1
ATOM 666 O O . LEU A 1 89 ? -28.706 12.993 -2.031 1.00 47.33 193 LEU A O 1
ATOM 671 N N . LEU A 1 90 ? -27.954 14.160 -0.266 1.00 41.14 194 LEU A N 1
ATOM 672 C CA . LEU A 1 90 ? -28.766 13.480 0.728 1.00 43.19 194 LEU A CA 1
ATOM 673 C C . LEU A 1 90 ? -30.158 14.065 0.768 1.00 42.14 194 LEU A C 1
ATOM 674 O O . LEU A 1 90 ? -30.956 13.641 1.576 1.00 45.36 194 LEU A O 1
ATOM 679 N N . GLY A 1 91 ? -30.468 15.040 -0.083 1.00 44.71 195 GLY A N 1
ATOM 680 C CA . GLY A 1 91 ? -31.804 15.608 -0.020 1.00 47.03 195 GLY A CA 1
ATOM 681 C C . GLY A 1 91 ? -32.061 16.418 1.230 1.00 48.48 195 GLY A C 1
ATOM 682 O O . GLY A 1 91 ? -33.211 16.671 1.545 1.00 53.14 195 GLY A O 1
ATOM 683 N N . LEU A 1 92 ? -31.018 16.847 1.957 1.00 47.34 196 LEU A N 1
ATOM 684 C CA . LEU A 1 92 ? -31.231 17.631 3.175 1.00 47.82 196 LEU A CA 1
ATOM 685 C C . LEU A 1 92 ? -31.255 19.124 2.915 1.00 54.39 196 LEU A C 1
ATOM 686 O O . LEU A 1 92 ? -31.718 19.884 3.774 1.00 54.69 196 LEU A O 1
ATOM 691 N N . GLU A 1 93 ? -30.794 19.542 1.746 1.00 51.25 197 GLU A N 1
ATOM 692 C CA . GLU A 1 93 ? -30.800 20.928 1.324 1.00 52.18 197 GLU A CA 1
ATOM 693 C C . GLU A 1 93 ? -31.276 21.011 -0.093 1.00 47.58 197 GLU A C 1
ATOM 694 O O . GLU A 1 93 ? -31.195 19.977 -0.763 1.00 45.32 197 GLU A O 1
#